Protein AF-A0AAN9JN96-F1 (afdb_monomer)

Mean predicted aligned error: 8.77 Å

Radius of gyration: 16.61 Å; Cα contacts (8 Å, |Δi|>4): 71; chains: 1; bounding box: 35×40×35 Å

Foldseek 3Di:
DDKALPPDPDVLLVVQLVVQVVDDLVNVVVVVVPDDPCNDHDPDDANLQRSDPDGDHPPDPPDDDDHDTDMDDPDPDDDDDDDDDDDPPDDDDDDD

Solvent-accessible surface area (backbone atoms only — not comparable to full-atom values): 6838 Å² total; per-residue (Å²): 140,44,76,38,57,50,91,70,74,48,72,66,55,57,51,41,46,41,34,57,71,70,51,48,61,74,62,52,52,67,75,41,86,70,77,68,89,80,76,69,67,68,98,72,57,66,62,58,68,54,79,52,98,60,90,57,85,78,88,68,66,98,62,89,81,90,78,78,84,72,71,39,78,75,49,78,94,78,90,83,85,88,83,85,83,77,54,99,88,51,87,84,80,84,81,130

InterPro domains:
  IPR041469 Subtilisin-like protease, fibronectin type-III domain [PF17766] (49-86)

Structure (mmCIF, N/CA/C/O backbone):
data_AF-A0AAN9JN96-F1
#
_entry.id   AF-A0AAN9JN96-F1
#
loop_
_atom_site.group_PDB
_atom_site.id
_atom_site.type_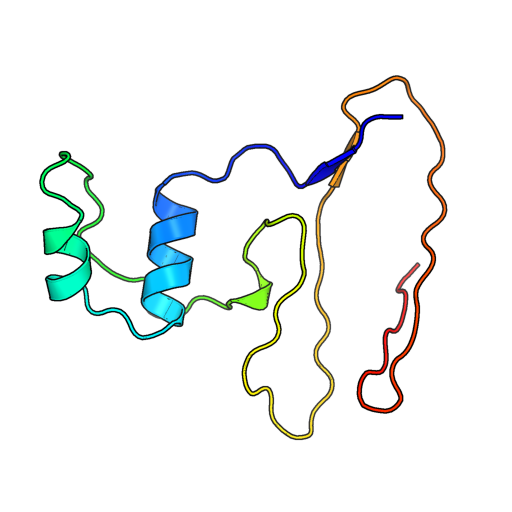symbol
_atom_site.label_atom_id
_atom_site.label_alt_id
_atom_site.label_comp_id
_atom_site.label_asym_id
_atom_site.label_entity_id
_atom_site.label_seq_id
_atom_site.pdbx_PDB_ins_code
_atom_site.Cartn_x
_atom_site.Cartn_y
_atom_site.Cartn_z
_atom_site.occupancy
_atom_site.B_iso_or_equiv
_atom_site.auth_seq_id
_atom_site.auth_comp_id
_atom_site.auth_asym_id
_atom_site.auth_atom_id
_atom_site.pdbx_PDB_model_num
ATOM 1 N N . MET A 1 1 ? -21.088 3.421 9.985 1.00 59.06 1 MET A N 1
ATOM 2 C CA . MET A 1 1 ? -20.033 2.449 9.627 1.00 59.06 1 MET A CA 1
ATOM 3 C C . MET A 1 1 ? -18.942 3.181 8.860 1.00 59.06 1 MET A C 1
ATOM 5 O O . MET A 1 1 ? -19.263 3.793 7.851 1.00 59.06 1 MET A O 1
ATOM 9 N N . ARG A 1 2 ? -17.693 3.206 9.346 1.00 71.12 2 ARG A N 1
ATOM 10 C CA . ARG A 1 2 ? -16.604 3.920 8.658 1.00 71.12 2 ARG A CA 1
ATOM 11 C C . ARG A 1 2 ? -15.285 3.165 8.826 1.00 71.12 2 ARG A C 1
ATOM 13 O O . ARG A 1 2 ? -14.646 3.241 9.869 1.00 71.12 2 ARG A O 1
ATOM 20 N N . ILE A 1 3 ? -14.906 2.433 7.784 1.00 68.12 3 ILE A N 1
ATOM 21 C CA . ILE A 1 3 ? -13.610 1.764 7.668 1.00 68.12 3 ILE A CA 1
ATOM 22 C C . ILE A 1 3 ? -12.825 2.527 6.613 1.00 68.12 3 ILE A C 1
ATOM 24 O O . ILE A 1 3 ? -13.351 2.809 5.537 1.00 68.12 3 ILE A O 1
ATOM 28 N N . LEU A 1 4 ? -11.580 2.868 6.916 1.00 68.88 4 LEU A N 1
ATOM 29 C CA . LEU A 1 4 ? -10.651 3.374 5.918 1.00 68.88 4 LEU A CA 1
ATOM 30 C C . LEU A 1 4 ? -9.548 2.338 5.735 1.00 68.88 4 LEU A C 1
ATOM 32 O O . LEU A 1 4 ? -8.929 1.900 6.707 1.00 68.88 4 LEU A O 1
ATOM 36 N N . MET A 1 5 ? -9.272 1.977 4.482 1.00 65.88 5 MET A N 1
ATOM 37 C CA . MET A 1 5 ? -7.936 1.488 4.153 1.00 65.88 5 MET A CA 1
ATOM 38 C C . MET A 1 5 ? -6.973 2.625 4.501 1.00 65.88 5 MET A C 1
ATOM 40 O O . MET A 1 5 ? -7.257 3.784 4.191 1.00 65.88 5 MET A O 1
ATOM 44 N N . ARG A 1 6 ? -5.947 2.314 5.299 1.00 60.06 6 ARG A N 1
ATOM 45 C CA . ARG A 1 6 ? -5.163 3.266 6.103 1.00 60.06 6 ARG A CA 1
ATOM 46 C C . ARG A 1 6 ? -4.927 4.585 5.350 1.00 60.06 6 ARG A C 1
ATOM 48 O O . ARG A 1 6 ? -4.356 4.594 4.268 1.00 60.06 6 ARG A O 1
ATOM 55 N N . ARG A 1 7 ? -5.364 5.708 5.925 1.00 50.22 7 ARG A N 1
ATOM 56 C CA . ARG A 1 7 ? -5.458 7.038 5.283 1.00 50.22 7 ARG A CA 1
ATOM 57 C C . ARG A 1 7 ? -4.113 7.702 4.925 1.00 50.22 7 ARG A C 1
ATOM 59 O O . ARG A 1 7 ? -4.084 8.902 4.699 1.00 50.22 7 ARG A O 1
ATOM 66 N N . SER A 1 8 ? -3.001 6.974 4.885 1.00 49.47 8 SER A N 1
ATOM 67 C CA . SER A 1 8 ? -1.712 7.554 4.501 1.00 49.47 8 SER A CA 1
ATOM 68 C C . SER A 1 8 ? -1.171 6.864 3.260 1.00 49.47 8 SER A C 1
ATOM 70 O O . SER A 1 8 ? -0.290 6.009 3.324 1.00 49.47 8 SER A O 1
ATOM 72 N N . LEU A 1 9 ? -1.740 7.238 2.116 1.00 59.34 9 LEU A N 1
ATOM 73 C CA . LEU A 1 9 ? -1.008 7.210 0.860 1.00 59.34 9 LEU A CA 1
ATOM 74 C C . LEU A 1 9 ? -0.042 8.392 0.908 1.00 59.34 9 LEU A C 1
ATOM 76 O O . LEU A 1 9 ? -0.395 9.520 0.574 1.00 59.34 9 LEU A O 1
ATOM 80 N N . ILE A 1 10 ? 1.161 8.135 1.413 1.00 72.38 10 ILE A N 1
ATOM 81 C CA . ILE A 1 10 ? 2.277 9.069 1.269 1.00 72.38 10 ILE A CA 1
ATOM 82 C C . ILE A 1 10 ? 2.526 9.201 -0.239 1.00 72.38 10 ILE A C 1
ATOM 84 O O . ILE A 1 10 ? 2.387 8.214 -0.963 1.00 72.38 10 ILE A O 1
ATOM 88 N N . THR A 1 11 ? 2.880 10.386 -0.732 1.00 76.50 11 THR A N 1
ATOM 89 C CA . THR A 1 11 ? 3.231 10.623 -2.149 1.00 76.50 11 THR A CA 1
ATOM 90 C C . THR A 1 11 ? 4.198 9.565 -2.692 1.00 76.50 11 THR A C 1
ATOM 92 O O . THR A 1 11 ? 4.006 9.063 -3.794 1.00 76.50 11 THR A O 1
ATOM 95 N N . THR A 1 12 ? 5.148 9.115 -1.869 1.00 79.88 12 THR A N 1
ATOM 96 C CA . THR A 1 12 ? 6.053 7.987 -2.142 1.00 79.88 12 THR A CA 1
ATOM 97 C C . THR A 1 12 ? 5.332 6.695 -2.549 1.00 79.88 12 THR A C 1
ATOM 99 O O . THR A 1 12 ? 5.805 5.988 -3.428 1.00 79.88 12 THR A O 1
ATOM 102 N N . GLY A 1 13 ? 4.180 6.376 -1.953 1.00 82.31 13 GLY A N 1
ATOM 103 C CA . GLY A 1 13 ? 3.395 5.187 -2.294 1.00 82.31 13 GLY A CA 1
ATOM 104 C C . GLY A 1 13 ? 2.818 5.240 -3.709 1.00 82.31 13 GLY A C 1
ATOM 105 O O . GLY A 1 13 ? 2.817 4.224 -4.397 1.00 82.31 13 GLY A O 1
ATOM 106 N N . TYR A 1 14 ? 2.391 6.420 -4.170 1.00 84.56 14 TYR A N 1
ATOM 107 C CA . TYR A 1 14 ? 1.955 6.606 -5.558 1.00 84.56 14 TYR A CA 1
ATOM 108 C C . TYR A 1 14 ? 3.121 6.476 -6.534 1.00 84.56 14 TYR A C 1
ATOM 110 O O . TYR A 1 14 ? 2.993 5.795 -7.546 1.00 84.56 14 TYR A O 1
ATOM 118 N N . PHE A 1 15 ? 4.271 7.073 -6.219 1.00 86.44 15 PHE A N 1
ATOM 119 C CA . PHE A 1 15 ? 5.448 6.937 -7.069 1.00 86.44 15 PHE A CA 1
ATOM 120 C C . PHE A 1 15 ? 5.961 5.494 -7.133 1.00 86.44 15 PHE A C 1
ATOM 122 O O . PHE A 1 15 ? 6.234 5.008 -8.224 1.00 86.44 15 PHE A O 1
ATOM 129 N N . ASN A 1 16 ? 5.985 4.768 -6.011 1.00 87.06 16 ASN A N 1
ATOM 130 C CA . ASN A 1 16 ? 6.334 3.344 -5.990 1.00 87.06 16 ASN A CA 1
ATOM 131 C C . ASN A 1 16 ? 5.384 2.506 -6.858 1.00 87.06 16 ASN A C 1
ATOM 133 O O . ASN A 1 16 ? 5.836 1.646 -7.611 1.00 87.06 16 ASN A O 1
ATOM 137 N N . PHE A 1 17 ? 4.077 2.781 -6.790 1.00 87.50 17 PHE A N 1
ATOM 138 C CA . PHE A 1 17 ? 3.084 2.139 -7.649 1.00 87.50 17 PHE A CA 1
ATOM 139 C C . PHE A 1 17 ? 3.342 2.425 -9.137 1.00 87.50 17 PHE A C 1
ATOM 141 O O . PHE A 1 17 ? 3.302 1.506 -9.955 1.00 87.50 17 PHE A O 1
ATOM 148 N N . LEU A 1 18 ? 3.659 3.674 -9.495 1.00 87.00 18 LEU A N 1
ATOM 149 C CA . LEU A 1 18 ? 3.997 4.041 -10.872 1.00 87.00 18 LEU A CA 1
ATOM 150 C C . LEU A 1 18 ? 5.294 3.362 -11.339 1.00 87.00 18 LEU A C 1
ATOM 152 O O . LEU A 1 18 ? 5.314 2.793 -12.428 1.00 87.00 18 LEU A O 1
ATOM 156 N N . CYS A 1 19 ? 6.342 3.343 -10.511 1.00 87.94 19 CYS A N 1
ATOM 157 C CA . CYS A 1 19 ? 7.589 2.628 -10.795 1.00 87.94 19 CYS A CA 1
ATOM 158 C C . CYS A 1 19 ? 7.336 1.143 -11.085 1.00 87.94 19 CYS A C 1
ATOM 160 O O . CYS A 1 19 ? 7.768 0.631 -12.115 1.00 87.94 19 CYS A O 1
ATOM 162 N N . ALA A 1 20 ? 6.573 0.460 -10.223 1.00 87.94 20 ALA A N 1
ATOM 163 C CA . ALA A 1 20 ? 6.211 -0.946 -10.424 1.00 87.94 20 ALA A CA 1
ATOM 164 C C . ALA A 1 20 ? 5.328 -1.174 -11.660 1.00 87.94 20 ALA A C 1
ATOM 166 O O . ALA A 1 20 ? 5.337 -2.257 -12.237 1.00 87.94 20 ALA A O 1
ATOM 167 N N . SER A 1 21 ? 4.602 -0.143 -12.098 1.00 86.88 21 SER A N 1
ATOM 168 C CA . SER A 1 21 ? 3.815 -0.155 -13.335 1.00 86.88 21 SER A CA 1
ATOM 169 C C . SER A 1 21 ? 4.657 0.103 -14.596 1.00 86.88 21 SER A C 1
ATOM 171 O O . SER A 1 21 ? 4.103 0.147 -15.692 1.00 86.88 21 SER A O 1
ATOM 173 N N . GLY A 1 22 ? 5.979 0.284 -14.468 1.00 87.44 22 GLY A N 1
ATOM 174 C CA . GLY A 1 22 ? 6.911 0.472 -15.587 1.00 87.44 22 GLY A CA 1
ATOM 175 C C . GLY A 1 22 ? 7.265 1.929 -15.902 1.00 87.44 22 GLY A C 1
ATOM 176 O O . GLY A 1 22 ? 7.897 2.199 -16.923 1.00 87.44 22 GLY A O 1
ATOM 177 N N . TYR A 1 23 ? 6.877 2.880 -15.049 1.00 88.25 23 TYR A N 1
ATOM 178 C CA . TYR A 1 23 ? 7.255 4.281 -15.224 1.00 88.25 23 TYR A CA 1
ATOM 179 C C . TYR A 1 23 ? 8.730 4.474 -14.866 1.00 88.25 23 TYR A C 1
ATOM 181 O O . TYR A 1 23 ? 9.180 4.076 -13.794 1.00 88.25 23 TYR A O 1
ATOM 189 N N . THR A 1 24 ? 9.485 5.121 -15.754 1.00 85.69 24 THR A N 1
ATOM 190 C CA . THR A 1 24 ? 10.892 5.446 -15.502 1.00 85.69 24 THR A CA 1
ATOM 191 C C . THR A 1 24 ? 11.016 6.699 -14.642 1.00 85.69 24 THR A C 1
ATOM 193 O O . THR A 1 24 ? 10.173 7.594 -14.694 1.00 85.69 24 THR A O 1
ATOM 196 N N . GLU A 1 25 ? 12.119 6.821 -13.906 1.00 84.19 25 GLU A N 1
ATOM 197 C CA . GLU A 1 25 ? 12.428 8.016 -13.108 1.00 84.19 25 GLU A CA 1
ATOM 198 C C . GLU A 1 25 ? 12.408 9.302 -13.944 1.00 84.19 25 GLU A C 1
ATOM 200 O O . GLU A 1 25 ? 11.985 10.351 -13.469 1.00 84.19 25 GLU A O 1
ATOM 205 N N . ALA A 1 26 ? 12.829 9.224 -15.211 1.00 83.38 26 ALA A N 1
ATOM 206 C CA . ALA A 1 26 ? 12.766 10.348 -16.139 1.00 83.38 26 ALA A CA 1
ATOM 207 C C . ALA A 1 26 ? 11.320 10.796 -16.401 1.00 83.38 26 ALA A C 1
ATOM 209 O O . ALA A 1 26 ? 11.050 11.995 -16.416 1.00 83.38 26 ALA A O 1
ATOM 210 N N . LEU A 1 27 ? 10.389 9.849 -16.561 1.00 84.56 27 LEU A N 1
ATOM 211 C CA . LEU A 1 27 ? 8.973 10.158 -16.746 1.00 84.56 27 LEU A CA 1
ATOM 212 C C . LEU A 1 27 ? 8.339 10.673 -15.449 1.00 84.56 27 LEU A C 1
ATOM 214 O O . LEU A 1 27 ? 7.518 11.585 -15.484 1.00 84.56 27 LEU A O 1
ATOM 218 N N . LEU A 1 28 ? 8.760 10.139 -14.299 1.00 82.94 28 LEU A N 1
ATOM 219 C CA . LEU A 1 28 ? 8.296 10.614 -12.996 1.00 82.94 28 LEU A CA 1
ATOM 220 C C . LEU A 1 28 ? 8.723 12.059 -12.725 1.00 82.94 28 LEU A C 1
ATOM 222 O O . LEU A 1 28 ? 7.895 12.850 -12.281 1.00 82.94 28 LEU A O 1
ATOM 226 N N . LYS A 1 29 ? 9.948 12.439 -13.112 1.00 77.94 29 LYS A N 1
ATOM 227 C CA . LYS A 1 29 ? 10.454 13.822 -13.030 1.00 77.94 29 LYS A CA 1
ATOM 228 C C . LYS A 1 29 ? 9.617 14.833 -13.820 1.00 77.94 29 LYS A C 1
ATOM 230 O O . LYS A 1 29 ? 9.608 16.007 -13.463 1.00 77.94 29 LYS A O 1
ATOM 235 N N . LEU A 1 30 ? 8.887 14.403 -14.854 1.00 78.06 30 LEU A N 1
ATOM 236 C CA . LEU A 1 30 ? 7.973 15.280 -15.602 1.00 78.06 30 LEU A CA 1
ATOM 237 C C . LEU A 1 30 ? 6.727 15.648 -14.786 1.00 78.06 30 LEU A C 1
ATOM 239 O O . LEU A 1 30 ? 6.251 16.778 -14.876 1.00 78.06 30 LEU A O 1
ATOM 243 N N . PHE A 1 31 ? 6.226 14.732 -13.950 1.00 74.69 31 PHE A N 1
ATOM 244 C CA . PHE A 1 31 ? 5.188 15.058 -12.963 1.00 74.69 31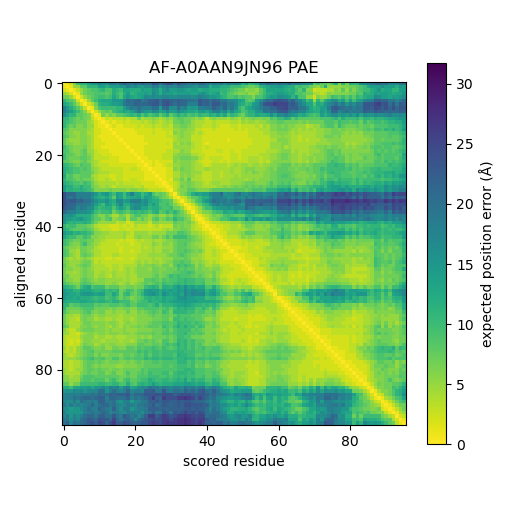 PHE A CA 1
ATOM 245 C C . PHE A 1 31 ? 5.735 15.959 -11.842 1.00 74.69 31 PHE A C 1
ATOM 247 O O . PHE A 1 31 ? 4.978 16.658 -11.172 1.00 74.69 31 PHE A O 1
ATOM 254 N N . ASP A 1 32 ? 7.059 15.971 -11.676 1.00 59.84 32 ASP A N 1
ATOM 255 C CA . ASP A 1 32 ? 7.792 16.488 -10.522 1.00 59.84 32 ASP A CA 1
ATOM 256 C C . ASP A 1 32 ? 8.294 17.935 -10.661 1.00 59.84 32 ASP A C 1
ATOM 258 O O . ASP A 1 32 ? 9.152 18.395 -9.903 1.00 59.84 32 ASP A O 1
ATOM 262 N N . SER A 1 33 ? 7.657 18.730 -11.528 1.00 59.19 33 SER A N 1
ATOM 263 C CA . SER A 1 33 ? 7.709 20.206 -11.436 1.00 59.19 33 SER A CA 1
ATOM 264 C C . SER A 1 33 ? 7.254 20.751 -10.056 1.00 59.19 33 SER A C 1
ATOM 266 O O . SER A 1 33 ? 7.339 21.949 -9.791 1.00 59.19 33 SER A O 1
ATOM 268 N N . LEU A 1 34 ? 6.816 19.860 -9.154 1.00 54.78 34 LEU A N 1
ATOM 269 C CA . LEU A 1 34 ? 6.201 20.079 -7.849 1.00 54.78 34 LEU A CA 1
ATOM 270 C C . LEU A 1 34 ? 7.133 19.914 -6.626 1.00 54.78 34 LEU A C 1
ATOM 272 O O . LEU A 1 34 ? 6.638 19.947 -5.501 1.00 54.78 34 LEU A O 1
ATOM 276 N N . LYS A 1 35 ? 8.462 19.815 -6.787 1.00 56.03 35 LYS A N 1
ATOM 277 C CA . LYS A 1 35 ? 9.432 19.701 -5.667 1.00 56.03 35 LYS A CA 1
ATOM 278 C C . LYS A 1 35 ? 9.220 18.466 -4.768 1.00 56.03 35 LYS A C 1
ATOM 280 O O . LYS A 1 35 ? 9.226 18.606 -3.542 1.00 56.03 35 LYS A O 1
ATOM 285 N N . THR A 1 36 ? 9.066 17.257 -5.311 1.00 60.69 36 THR A N 1
ATOM 286 C CA . THR A 1 36 ? 9.220 16.057 -4.470 1.00 60.69 36 THR A CA 1
ATOM 287 C C . THR A 1 36 ? 10.639 15.497 -4.554 1.00 60.69 36 THR A C 1
ATOM 289 O O . THR A 1 36 ? 11.310 15.570 -5.576 1.00 60.69 36 THR A O 1
ATOM 292 N N . SER A 1 37 ? 11.154 14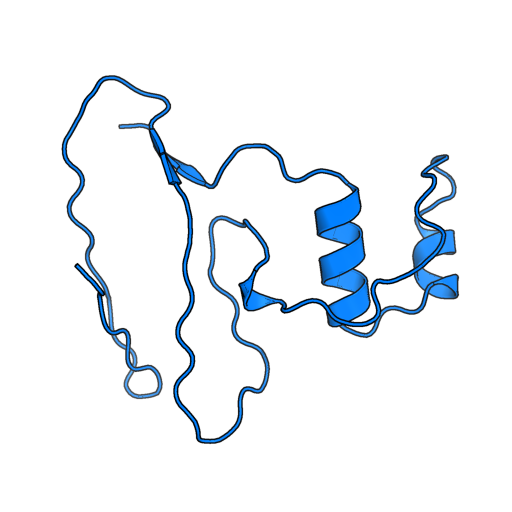.988 -3.431 1.00 64.62 37 SER A N 1
ATOM 293 C CA . SER A 1 37 ? 12.492 14.388 -3.334 1.00 64.62 37 SER A CA 1
ATOM 294 C C . SER A 1 37 ? 12.536 12.959 -3.893 1.00 64.62 37 SER A C 1
ATOM 296 O O . SER A 1 37 ? 13.399 12.175 -3.497 1.00 64.62 37 SER A O 1
ATOM 298 N N . TYR A 1 38 ? 11.560 12.568 -4.719 1.00 70.94 38 TYR A N 1
ATOM 299 C CA . TYR A 1 38 ? 11.434 11.200 -5.204 1.00 70.94 38 TYR A CA 1
ATOM 300 C C . TYR A 1 38 ? 12.350 11.004 -6.412 1.00 70.94 38 TYR A C 1
ATOM 302 O O . TYR A 1 38 ? 11.953 11.085 -7.569 1.00 70.94 38 TYR A O 1
ATOM 310 N N . THR A 1 39 ? 13.631 10.799 -6.129 1.00 67.00 39 THR A N 1
ATOM 311 C CA . THR A 1 39 ? 14.66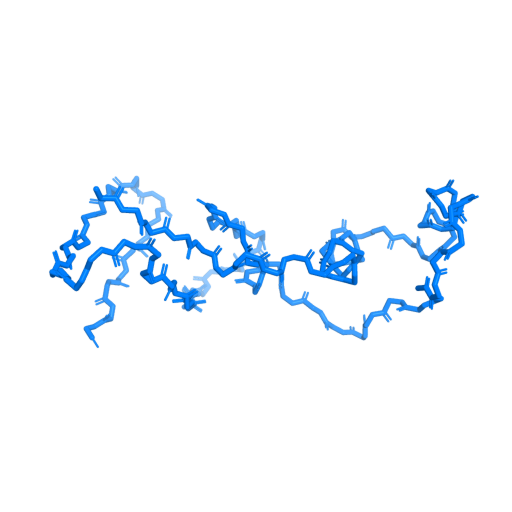5 10.711 -7.164 1.00 67.00 39 THR A CA 1
ATOM 312 C C . THR A 1 39 ? 14.859 9.318 -7.728 1.00 67.00 39 THR A C 1
ATOM 314 O O . THR A 1 39 ? 15.444 9.211 -8.803 1.00 67.00 39 THR A O 1
ATOM 317 N N . THR A 1 40 ? 14.422 8.273 -7.020 1.00 81.31 40 THR A N 1
ATOM 318 C CA . THR A 1 40 ? 14.798 6.897 -7.353 1.00 81.31 40 THR A CA 1
ATOM 319 C C . THR A 1 40 ? 13.652 5.930 -7.104 1.00 81.31 40 THR A C 1
ATOM 321 O O . THR A 1 40 ? 13.062 5.928 -6.021 1.00 81.31 40 THR A O 1
ATOM 324 N N . CYS A 1 41 ? 13.360 5.099 -8.103 1.00 86.56 41 CYS A N 1
ATOM 325 C CA . CYS A 1 41 ? 12.410 4.003 -7.950 1.00 86.56 41 CYS A CA 1
ATOM 326 C C . CYS A 1 41 ? 12.997 2.915 -7.032 1.00 86.56 41 CYS A C 1
ATOM 328 O O . CYS A 1 41 ? 14.197 2.637 -7.095 1.00 86.56 41 CYS A O 1
ATOM 330 N N . PRO A 1 42 ? 12.189 2.252 -6.187 1.00 86.38 42 PRO A N 1
ATOM 331 C CA . PRO A 1 42 ? 12.664 1.102 -5.430 1.00 86.38 42 PRO A CA 1
ATOM 332 C C . PRO A 1 42 ? 13.062 -0.038 -6.377 1.00 86.38 42 PRO A C 1
ATOM 334 O O . PRO A 1 42 ? 12.460 -0.213 -7.435 1.00 86.38 42 PRO A O 1
ATOM 337 N N . ILE A 1 43 ? 14.041 -0.847 -5.958 1.00 83.12 43 ILE A N 1
ATOM 338 C CA . ILE A 1 43 ? 14.507 -2.031 -6.707 1.00 83.12 43 ILE A CA 1
ATOM 339 C C . ILE A 1 43 ? 13.347 -3.001 -6.972 1.00 83.12 43 ILE A C 1
ATOM 341 O O . ILE A 1 43 ? 13.272 -3.617 -8.032 1.00 83.12 43 ILE A O 1
ATOM 345 N N . SER A 1 44 ? 12.431 -3.125 -6.012 1.00 83.12 44 SER A N 1
ATOM 346 C CA . SER A 1 44 ? 11.203 -3.893 -6.158 1.00 83.12 44 SER A CA 1
ATOM 347 C C . SER A 1 44 ? 10.068 -3.257 -5.360 1.00 83.12 44 SER A C 1
ATOM 349 O O . SER A 1 44 ? 10.265 -2.694 -4.281 1.00 83.12 44 SER A O 1
ATOM 351 N N . TYR A 1 45 ? 8.862 -3.346 -5.910 1.00 83.56 45 TYR A N 1
ATOM 352 C CA . TYR A 1 45 ? 7.626 -2.973 -5.239 1.00 83.56 45 TYR A CA 1
ATOM 353 C C . TYR A 1 45 ? 6.497 -3.831 -5.804 1.00 83.56 45 TYR A C 1
ATOM 355 O O . TYR A 1 45 ? 6.292 -3.852 -7.017 1.00 83.56 45 TYR A O 1
ATOM 363 N N . ASN A 1 46 ? 5.777 -4.543 -4.938 1.00 83.81 46 ASN A N 1
ATOM 364 C CA . ASN A 1 46 ? 4.617 -5.315 -5.365 1.00 83.81 46 ASN A CA 1
ATOM 365 C C . ASN A 1 46 ? 3.427 -4.367 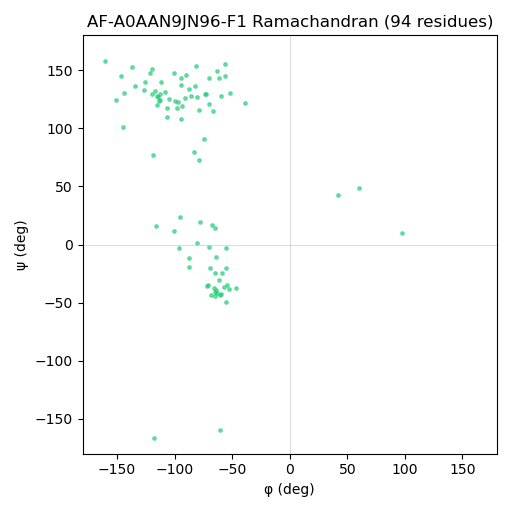-5.495 1.00 83.81 46 ASN A C 1
ATOM 367 O O . ASN A 1 46 ? 3.079 -3.652 -4.551 1.00 83.81 46 ASN A O 1
ATOM 371 N N . ILE A 1 47 ? 2.775 -4.371 -6.655 1.00 85.50 47 ILE A N 1
ATOM 372 C CA . ILE A 1 47 ? 1.574 -3.556 -6.882 1.00 85.50 47 ILE A CA 1
ATOM 373 C C . ILE A 1 47 ? 0.466 -3.974 -5.906 1.00 85.50 47 ILE A C 1
ATOM 375 O O . ILE A 1 47 ? -0.317 -3.150 -5.428 1.00 85.50 47 IL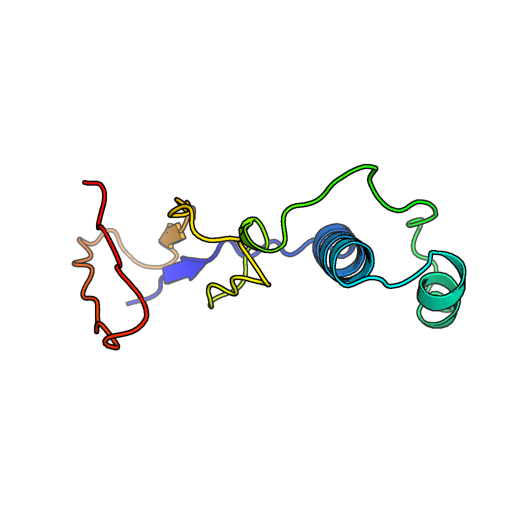E A O 1
ATOM 379 N N . GLU A 1 48 ? 0.461 -5.247 -5.523 1.00 84.00 48 GLU A N 1
ATOM 380 C CA . GLU A 1 48 ? -0.435 -5.810 -4.534 1.00 84.00 48 GLU A CA 1
ATOM 381 C C . GLU A 1 48 ? -0.142 -5.340 -3.119 1.00 84.00 48 GLU A C 1
ATOM 383 O O . GLU A 1 48 ? -0.928 -5.689 -2.257 1.00 84.00 48 GLU A O 1
ATOM 388 N N . ASP A 1 49 ? 0.880 -4.530 -2.841 1.00 81.06 49 ASP A N 1
ATOM 389 C CA . ASP A 1 49 ? 1.082 -3.878 -1.537 1.00 81.06 49 ASP A CA 1
ATOM 390 C C . ASP A 1 49 ? 0.524 -2.445 -1.509 1.00 81.06 49 ASP A C 1
ATOM 392 O O . ASP A 1 49 ? 0.503 -1.782 -0.466 1.00 81.06 49 ASP A O 1
ATOM 396 N N . PHE A 1 50 ? 0.008 -1.957 -2.641 1.00 84.25 50 PHE A N 1
ATOM 397 C CA . PHE A 1 50 ? -0.570 -0.626 -2.737 1.00 84.25 50 PHE A CA 1
ATOM 398 C C . PHE A 1 50 ? -1.845 -0.509 -1.894 1.00 84.25 50 PHE A C 1
ATOM 400 O O . PHE A 1 50 ? -2.864 -1.167 -2.131 1.00 84.25 50 PHE A O 1
ATOM 407 N N . ASN A 1 51 ? -1.786 0.342 -0.872 1.00 79.19 51 ASN A N 1
ATOM 408 C CA . ASN A 1 51 ? -2.853 0.540 0.104 1.00 79.19 51 ASN A CA 1
ATOM 409 C C . ASN A 1 51 ? -3.967 1.439 -0.460 1.00 79.19 51 ASN A C 1
ATOM 411 O O . ASN A 1 51 ? -4.119 2.603 -0.087 1.00 79.19 51 ASN A O 1
ATOM 415 N N . TYR A 1 52 ? -4.730 0.871 -1.384 1.00 80.88 52 TYR A N 1
ATOM 416 C CA . TYR A 1 52 ? -5.853 1.492 -2.071 1.00 80.88 52 TYR A CA 1
ATOM 417 C C . TYR A 1 52 ? -7.130 0.688 -1.795 1.00 80.88 52 TYR A C 1
ATOM 419 O O . TYR A 1 52 ? -7.034 -0.522 -1.588 1.00 80.88 52 TYR A O 1
ATOM 427 N N . PRO A 1 53 ? -8.331 1.304 -1.796 1.00 81.38 53 PRO A N 1
ATOM 428 C CA . PRO A 1 53 ? -9.608 0.625 -1.533 1.00 81.38 53 PRO A CA 1
ATOM 429 C C . PRO A 1 53 ? -10.025 -0.436 -2.575 1.00 81.38 53 PRO A C 1
ATOM 431 O O . PRO A 1 53 ? -11.170 -0.882 -2.570 1.00 81.38 53 PRO A O 1
ATOM 434 N N 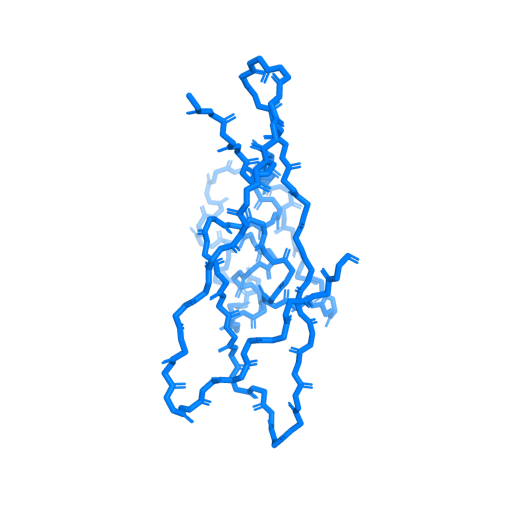. SER A 1 54 ? -9.108 -0.867 -3.439 1.00 82.69 54 SER A N 1
ATOM 435 C CA . SER A 1 54 ? -9.246 -1.998 -4.350 1.00 82.69 54 SER A CA 1
ATOM 436 C C . SER A 1 54 ? -7.962 -2.828 -4.349 1.00 82.69 54 SER A C 1
ATOM 438 O O . SER A 1 54 ? -6.871 -2.308 -4.115 1.00 82.69 54 SER A O 1
ATOM 440 N N . ILE A 1 55 ? -8.091 -4.121 -4.641 1.00 81.38 55 ILE A N 1
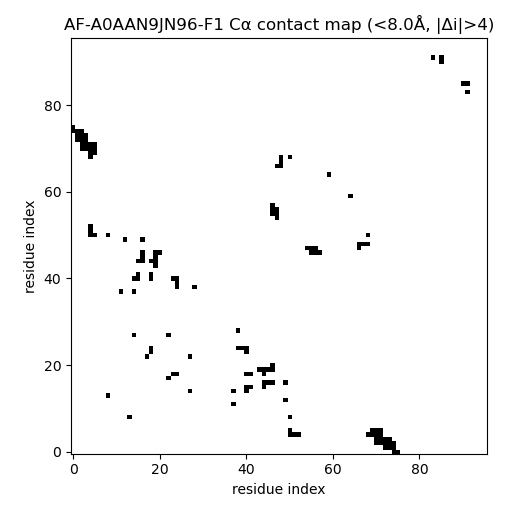ATOM 441 C CA . ILE A 1 55 ? -6.953 -5.017 -4.861 1.00 81.38 55 ILE A CA 1
ATOM 442 C C . ILE A 1 55 ? -6.769 -5.161 -6.370 1.00 81.38 55 ILE A C 1
ATOM 444 O O . ILE A 1 55 ? -7.701 -5.569 -7.062 1.00 81.38 55 ILE A O 1
ATOM 448 N N . THR A 1 56 ? -5.574 -4.843 -6.860 1.00 79.31 56 THR A N 1
ATOM 449 C CA . THR A 1 56 ? -5.189 -5.027 -8.263 1.00 79.31 56 THR A CA 1
ATOM 450 C C . THR A 1 56 ? -4.080 -6.066 -8.320 1.00 79.31 56 THR A C 1
ATOM 452 O O . THR A 1 56 ? -3.086 -5.913 -7.620 1.00 79.31 56 THR A O 1
ATOM 455 N N . VAL A 1 57 ? -4.250 -7.107 -9.137 1.00 80.19 57 VAL A N 1
ATOM 456 C CA . VAL A 1 57 ? -3.244 -8.157 -9.364 1.00 80.19 57 VAL A CA 1
ATOM 457 C C . VAL A 1 57 ? -2.804 -8.073 -10.819 1.00 80.19 57 VAL A C 1
ATOM 459 O O . VAL A 1 57 ? -3.636 -8.208 -11.719 1.00 80.19 57 VAL A O 1
ATOM 462 N N . HIS A 1 58 ? -1.515 -7.838 -11.058 1.00 75.12 58 HIS A N 1
ATOM 463 C CA . HIS A 1 58 ? -0.965 -7.717 -12.408 1.00 75.12 58 HIS A CA 1
ATOM 464 C C . HIS A 1 58 ? -0.152 -8.954 -12.769 1.00 75.12 58 HIS A C 1
ATOM 466 O O . HIS A 1 58 ? 0.862 -9.230 -12.147 1.00 75.12 58 HIS A O 1
ATOM 472 N N . HIS A 1 59 ? -0.594 -9.671 -13.807 1.00 68.88 59 HIS A N 1
ATOM 473 C CA . HIS A 1 59 ? 0.160 -10.726 -14.498 1.00 68.88 59 HIS A CA 1
ATOM 474 C C . HIS A 1 59 ? 0.953 -11.679 -13.582 1.00 68.88 59 HIS A C 1
ATOM 476 O O . HIS A 1 59 ? 2.091 -12.049 -13.867 1.00 68.88 59 HIS A O 1
ATOM 482 N N . HIS A 1 60 ? 0.336 -12.095 -12.478 1.00 69.81 60 HIS A N 1
ATOM 483 C CA . HIS A 1 60 ? 0.880 -13.153 -11.645 1.00 69.81 60 HIS A CA 1
ATOM 484 C C . HIS A 1 60 ? 0.688 -14.465 -12.410 1.00 69.81 60 HIS A C 1
ATOM 486 O O . HIS A 1 60 ? -0.397 -14.700 -12.942 1.00 69.81 60 HIS A O 1
ATOM 492 N N . GLY A 1 61 ? 1.748 -15.263 -12.555 1.00 75.06 61 GLY A N 1
ATOM 493 C CA . GLY A 1 61 ? 1.727 -16.506 -13.330 1.00 75.06 61 GLY A CA 1
ATOM 494 C C . GLY A 1 61 ? 0.715 -17.544 -12.805 1.00 75.06 61 GLY A C 1
ATOM 495 O O . GLY A 1 61 ? -0.198 -17.222 -12.052 1.00 75.06 61 GLY A O 1
ATOM 496 N N . PRO A 1 62 ? 0.865 -18.837 -13.130 1.00 79.56 62 PRO A N 1
ATOM 497 C CA . PRO A 1 62 ? -0.132 -19.851 -12.759 1.00 79.56 62 PRO A CA 1
ATOM 498 C C . PRO A 1 62 ? -0.296 -20.051 -11.239 1.00 79.56 62 PRO A C 1
ATOM 500 O O . PRO A 1 62 ? -1.227 -20.724 -10.800 1.00 79.56 62 PRO A O 1
ATOM 503 N N . ASN A 1 63 ? 0.603 -19.484 -10.432 1.00 81.25 63 ASN A N 1
ATOM 504 C CA . ASN A 1 63 ? 0.622 -19.668 -8.992 1.00 81.25 63 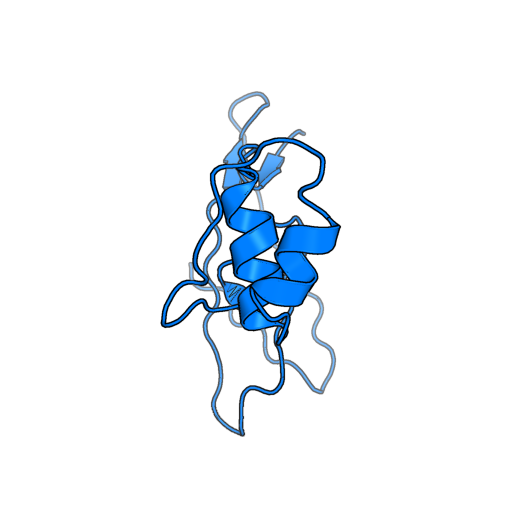ASN A CA 1
ATOM 505 C C . ASN A 1 63 ? -0.366 -18.724 -8.285 1.00 81.25 63 ASN A C 1
ATOM 507 O O . ASN A 1 63 ? -0.386 -17.524 -8.585 1.00 81.25 63 ASN A O 1
ATOM 511 N N . PRO A 1 64 ? -1.132 -19.228 -7.299 1.00 78.38 64 PRO A N 1
ATOM 512 C CA . PRO A 1 64 ? -1.954 -18.393 -6.432 1.00 78.38 64 PRO A CA 1
ATOM 513 C C . PRO A 1 64 ? -1.121 -17.321 -5.721 1.00 78.38 64 PRO A C 1
ATOM 515 O O . PRO A 1 64 ? 0.017 -17.573 -5.324 1.00 78.38 64 PRO A O 1
ATOM 518 N N . LEU A 1 65 ? -1.719 -16.148 -5.517 1.00 81.44 65 LEU A N 1
ATOM 519 C CA . LEU A 1 65 ? -1.121 -15.037 -4.783 1.00 81.44 65 LEU A CA 1
ATOM 520 C C . LEU A 1 65 ? -1.952 -14.721 -3.539 1.00 81.44 65 LEU A C 1
ATOM 522 O O . LEU A 1 65 ? -3.171 -14.564 -3.624 1.00 81.44 65 LEU A O 1
ATOM 526 N N . ASN A 1 66 ? -1.282 -14.583 -2.397 1.00 82.62 66 ASN A N 1
ATOM 527 C CA . ASN A 1 66 ? -1.902 -14.133 -1.156 1.00 82.62 66 ASN A CA 1
ATOM 528 C C . ASN A 1 66 ? -1.657 -12.632 -0.983 1.00 82.62 66 ASN A C 1
ATOM 530 O O . ASN A 1 66 ? -0.509 -12.199 -0.937 1.00 82.62 66 ASN A O 1
ATOM 534 N N . VAL A 1 67 ? -2.734 -11.854 -0.853 1.00 82.31 67 VAL A N 1
ATOM 535 C CA . VAL A 1 67 ? -2.672 -10.400 -0.655 1.00 82.31 67 VAL A CA 1
ATOM 536 C C . VAL A 1 67 ? -3.232 -10.048 0.716 1.00 82.31 67 VAL A C 1
ATOM 538 O O . VAL A 1 67 ? -4.362 -10.411 1.044 1.00 82.31 67 VAL A O 1
ATOM 541 N N . THR A 1 68 ? -2.462 -9.293 1.496 1.00 80.31 68 THR A N 1
ATOM 542 C CA . THR A 1 68 ? -2.842 -8.871 2.850 1.00 80.31 68 THR A CA 1
ATOM 543 C C . THR A 1 68 ? -3.084 -7.364 2.893 1.00 80.31 68 THR A C 1
ATOM 545 O O . THR A 1 68 ? -2.359 -6.576 2.281 1.00 80.31 68 THR A O 1
ATOM 548 N N . ARG A 1 69 ? -4.117 -6.931 3.626 1.00 80.69 69 ARG A N 1
ATOM 549 C CA . ARG A 1 69 ? -4.435 -5.510 3.826 1.00 80.69 69 ARG A CA 1
ATOM 550 C C . ARG A 1 69 ? -4.733 -5.205 5.281 1.00 80.69 69 ARG A C 1
ATOM 552 O O . ARG A 1 69 ? -5.506 -5.905 5.927 1.00 80.69 69 ARG A O 1
ATOM 559 N N . THR A 1 70 ? -4.182 -4.091 5.748 1.00 79.38 70 THR A N 1
ATOM 560 C CA . THR A 1 70 ? -4.483 -3.544 7.070 1.00 79.38 70 THR A CA 1
ATOM 561 C C . THR A 1 70 ? -5.528 -2.447 6.939 1.00 79.38 70 THR A C 1
ATOM 563 O O . THR A 1 70 ? -5.294 -1.410 6.314 1.00 79.38 70 THR A O 1
ATOM 566 N N . ILE A 1 71 ? -6.682 -2.662 7.562 1.00 83.62 71 ILE A N 1
ATOM 567 C CA . ILE A 1 71 ? -7.769 -1.686 7.631 1.00 83.62 71 ILE A CA 1
ATOM 568 C C . ILE A 1 71 ? -7.774 -0.978 8.984 1.00 83.62 71 ILE A C 1
ATOM 570 O O . ILE A 1 71 ? -7.424 -1.556 10.010 1.00 83.62 71 ILE A O 1
ATOM 574 N N . THR A 1 72 ? -8.182 0.288 8.998 1.00 85.88 72 THR A N 1
ATOM 575 C CA . THR A 1 72 ? -8.341 1.071 10.225 1.00 85.88 72 THR A CA 1
ATOM 576 C C . THR A 1 72 ? -9.816 1.395 10.423 1.00 85.88 72 THR A C 1
ATOM 578 O O . THR A 1 72 ? -10.456 2.001 9.558 1.00 85.88 72 THR A O 1
ATOM 581 N N . ASN A 1 73 ? -10.362 1.009 11.578 1.00 88.81 73 ASN A N 1
ATOM 582 C CA . ASN A 1 73 ? -11.674 1.478 12.001 1.00 88.81 73 ASN A CA 1
ATOM 583 C C . ASN A 1 73 ? -11.573 2.964 12.365 1.00 88.81 73 ASN A C 1
ATOM 585 O O . ASN A 1 73 ? -10.795 3.335 13.239 1.00 88.81 73 ASN A O 1
ATOM 589 N N . VAL A 1 74 ? -12.347 3.808 11.688 1.00 89.69 74 VAL A N 1
ATOM 590 C CA . VAL A 1 74 ? -12.407 5.257 11.948 1.00 89.69 74 VAL A CA 1
ATOM 591 C C . VAL A 1 74 ? -13.796 5.692 12.420 1.00 89.69 74 VAL A C 1
ATOM 593 O O . VAL A 1 74 ? -14.146 6.870 12.357 1.00 89.69 74 VAL A O 1
ATOM 596 N N . GLY A 1 75 ? -14.611 4.726 12.841 1.00 89.44 75 GLY A N 1
ATOM 597 C CA . GLY A 1 75 ? -15.863 4.932 13.551 1.00 89.44 75 GLY A CA 1
ATOM 598 C C . GLY A 1 75 ? -15.822 4.301 14.946 1.00 89.44 75 GLY A C 1
ATOM 599 O O . GLY A 1 75 ? -14.755 3.920 15.429 1.00 89.44 75 GLY A O 1
ATOM 600 N N . PRO A 1 76 ? -16.988 4.170 15.597 1.00 93.94 76 PRO A N 1
ATOM 601 C CA . PRO A 1 76 ? -17.104 3.466 16.869 1.00 93.94 76 PRO A CA 1
ATOM 602 C C . PRO A 1 76 ? -16.590 2.017 16.783 1.00 93.94 76 PRO A C 1
ATOM 604 O O . PRO A 1 76 ? -16.603 1.429 15.694 1.00 93.94 76 PRO A O 1
ATOM 607 N N . PRO A 1 77 ? -16.164 1.407 17.904 1.00 93.31 77 PRO A N 1
ATOM 608 C CA . PRO A 1 77 ? -15.861 -0.022 17.962 1.00 93.31 77 PRO A CA 1
ATOM 609 C C . PRO A 1 77 ? -17.035 -0.854 17.429 1.00 93.31 77 PRO A C 1
ATOM 611 O O . PRO A 1 77 ? -18.190 -0.609 17.774 1.00 93.31 77 PRO A O 1
ATOM 614 N N . SER A 1 78 ? -16.762 -1.791 16.525 1.00 91.00 78 SER A N 1
ATOM 615 C CA . SER A 1 78 ? -17.778 -2.610 15.853 1.00 91.00 78 SER A CA 1
ATOM 616 C C . SER A 1 78 ? -17.142 -3.866 15.262 1.00 91.00 78 SER A C 1
ATOM 618 O O . SER A 1 78 ? -15.941 -3.880 14.983 1.00 91.00 78 SER A O 1
ATOM 620 N N . THR A 1 79 ? -17.957 -4.894 15.030 1.00 91.31 79 THR A N 1
ATOM 621 C CA . THR A 1 79 ? -17.551 -6.125 14.339 1.00 91.31 79 THR A CA 1
ATOM 622 C C . THR A 1 79 ? -17.887 -6.029 12.856 1.00 91.31 79 THR A C 1
ATOM 624 O O . THR A 1 79 ? -18.970 -5.579 12.484 1.00 91.31 79 THR A O 1
ATOM 627 N N . TYR A 1 80 ? -16.962 -6.474 12.008 1.00 86.62 80 TYR A N 1
ATOM 628 C CA . TYR A 1 80 ? -17.089 -6.426 10.556 1.00 86.62 80 TYR A CA 1
ATOM 629 C C . TYR A 1 80 ? -17.034 -7.840 9.982 1.00 86.62 80 TYR A C 1
ATOM 631 O O . TYR A 1 80 ? -16.123 -8.599 10.301 1.00 86.62 80 TYR A O 1
ATOM 639 N N . VAL A 1 81 ? -18.003 -8.187 9.133 1.00 88.69 81 VAL A N 1
ATOM 640 C CA . VAL A 1 81 ? -18.054 -9.481 8.441 1.00 88.69 81 VAL A CA 1
ATOM 641 C C . VAL A 1 81 ? -17.645 -9.271 6.990 1.00 88.69 81 VAL A C 1
ATOM 643 O O . VAL A 1 81 ? -18.217 -8.430 6.296 1.00 88.69 81 VAL A O 1
ATOM 646 N N . VAL A 1 82 ? -16.648 -10.025 6.533 1.00 84.50 82 VAL A N 1
ATOM 647 C CA . VAL A 1 82 ? -16.165 -9.954 5.152 1.00 84.50 82 VAL A CA 1
ATOM 648 C C . VAL A 1 82 ? -16.982 -10.900 4.275 1.00 84.50 82 VAL A C 1
ATOM 650 O O . VAL A 1 82 ? -17.220 -12.052 4.631 1.00 84.50 82 VAL A O 1
ATOM 653 N N . SER A 1 83 ? -17.408 -10.413 3.110 1.00 84.62 83 SER A N 1
ATOM 654 C CA . SER A 1 83 ? -18.092 -11.201 2.085 1.00 84.62 83 SER A CA 1
ATOM 655 C C . SER A 1 83 ? -17.354 -11.042 0.761 1.00 84.62 83 SER A C 1
ATOM 657 O O . SER A 1 83 ? -16.901 -9.948 0.427 1.00 84.62 83 SER A O 1
ATOM 659 N N . THR A 1 84 ? -17.220 -12.133 0.011 1.00 81.94 84 THR A N 1
ATOM 660 C CA . THR A 1 84 ? -16.543 -12.141 -1.289 1.00 81.94 84 THR A CA 1
ATOM 661 C C . THR A 1 84 ? -17.493 -12.622 -2.374 1.00 81.94 84 THR A C 1
ATOM 663 O O . THR A 1 84 ? -18.367 -13.456 -2.138 1.00 81.94 84 THR A O 1
ATOM 666 N N . ARG A 1 85 ? -17.321 -12.088 -3.585 1.00 82.44 85 ARG A N 1
ATOM 667 C CA . ARG A 1 85 ? -17.952 -12.619 -4.793 1.00 82.44 85 ARG A CA 1
ATOM 668 C C . ARG A 1 85 ? -16.857 -13.176 -5.682 1.00 82.44 85 ARG A C 1
ATOM 670 O O . ARG A 1 85 ? -15.902 -12.476 -6.002 1.00 82.44 85 ARG A O 1
ATOM 677 N N . LYS A 1 86 ? -16.993 -14.448 -6.037 1.00 75.06 86 LYS A N 1
ATOM 678 C CA . LYS A 1 86 ? -16.038 -15.150 -6.883 1.00 75.06 86 LYS A CA 1
ATOM 679 C C . LYS A 1 86 ? -16.463 -15.005 -8.344 1.00 75.06 86 LYS A C 1
ATOM 681 O O . LYS A 1 86 ? -17.593 -15.348 -8.677 1.00 75.06 86 LYS A O 1
ATOM 686 N N . ASP A 1 87 ? -15.561 -14.532 -9.195 1.00 72.31 87 ASP A N 1
ATOM 687 C CA . ASP A 1 87 ? -15.630 -14.791 -10.637 1.00 72.31 87 ASP A CA 1
ATOM 688 C C . ASP A 1 87 ? -14.850 -16.088 -10.911 1.00 72.31 87 ASP A C 1
ATOM 690 O O . ASP A 1 87 ? -13.863 -16.365 -10.230 1.00 72.31 87 ASP A O 1
ATOM 694 N N . LEU A 1 88 ? -15.267 -16.905 -11.879 1.00 60.28 88 LEU A N 1
ATOM 695 C CA . LEU A 1 88 ? -14.718 -18.247 -12.141 1.00 60.28 88 LEU A CA 1
ATOM 696 C C . LEU A 1 88 ? -13.193 -18.254 -12.363 1.00 60.28 88 LEU A C 1
ATOM 698 O O . LEU A 1 88 ? -12.551 -19.285 -12.175 1.00 60.28 88 LEU A O 1
ATOM 702 N N . ARG A 1 89 ? -12.618 -17.098 -12.710 1.00 62.62 89 ARG A N 1
ATOM 703 C CA . ARG A 1 89 ? -11.185 -16.878 -12.949 1.00 62.62 89 ARG A CA 1
ATOM 704 C C . ARG A 1 89 ? -10.362 -16.523 -11.705 1.00 62.62 89 ARG A C 1
ATOM 706 O O . ARG A 1 89 ? -9.141 -16.559 -11.781 1.00 62.62 89 ARG A O 1
ATOM 713 N N . PHE A 1 90 ? -10.991 -16.210 -10.572 1.00 61.22 90 PHE A N 1
ATOM 714 C CA . PHE A 1 90 ? -10.296 -15.792 -9.350 1.00 61.22 90 PHE A CA 1
ATOM 715 C C . PHE A 1 90 ? -10.728 -16.642 -8.159 1.00 61.22 90 PHE A C 1
ATOM 717 O O . PHE A 1 90 ? -11.915 -16.845 -7.932 1.00 61.22 90 PHE A O 1
ATOM 724 N N . VAL A 1 91 ? -9.779 -17.140 -7.366 1.00 59.69 91 VAL A N 1
ATOM 725 C CA . VAL A 1 91 ? -10.064 -17.832 -6.101 1.00 59.69 91 VAL A CA 1
ATOM 726 C C . VAL A 1 91 ? -9.692 -16.901 -4.957 1.00 59.69 91 VAL A C 1
ATOM 728 O O . VAL A 1 91 ? -8.517 -16.645 -4.723 1.00 59.69 91 VAL A O 1
ATOM 731 N N . PHE A 1 92 ? -10.696 -16.395 -4.241 1.00 59.62 92 PHE A N 1
ATOM 732 C CA . PHE A 1 92 ? -10.482 -15.616 -3.025 1.00 59.62 92 PHE A CA 1
ATOM 733 C C . PHE A 1 92 ? -10.571 -16.544 -1.815 1.00 59.62 92 PHE A C 1
ATOM 735 O O . PHE A 1 92 ? -11.661 -16.985 -1.453 1.00 59.62 92 PHE A O 1
ATOM 742 N N . ASN A 1 93 ? -9.433 -16.825 -1.185 1.00 56.31 93 ASN A N 1
ATOM 743 C CA . ASN A 1 93 ? -9.397 -17.507 0.103 1.00 56.31 93 ASN A CA 1
ATOM 744 C C . ASN A 1 93 ? -9.354 -16.456 1.214 1.00 56.31 93 ASN A C 1
ATOM 746 O O . ASN A 1 93 ? -8.439 -15.638 1.278 1.00 56.31 93 ASN A O 1
ATOM 750 N N . GLN A 1 94 ? -10.367 -16.459 2.076 1.00 56.03 94 GLN A N 1
ATOM 751 C CA . GLN A 1 94 ? -10.380 -15.644 3.287 1.00 56.03 94 GLN A CA 1
ATOM 752 C C . GLN A 1 94 ? -9.513 -16.345 4.337 1.00 56.03 94 GLN A C 1
ATOM 754 O O . GLN A 1 94 ? -9.837 -17.457 4.756 1.00 56.03 94 GLN A O 1
ATOM 759 N N . VAL A 1 95 ? -8.408 -15.718 4.742 1.00 52.44 95 VAL A N 1
ATOM 760 C CA . VAL A 1 95 ? -7.628 -16.163 5.904 1.00 52.44 95 VAL A CA 1
ATOM 761 C C . VAL A 1 95 ? -8.260 -15.524 7.139 1.00 52.44 95 VAL A C 1
ATOM 763 O O . VAL A 1 95 ? -8.536 -14.325 7.130 1.00 52.44 95 VAL A O 1
ATOM 766 N N . ARG A 1 96 ? -8.579 -16.355 8.135 1.00 39.50 96 ARG A N 1
ATOM 767 C CA . ARG A 1 96 ? -9.243 -15.942 9.377 1.00 39.50 96 ARG A CA 1
ATOM 768 C C . ARG A 1 96 ? -8.294 -15.157 10.276 1.00 39.50 96 ARG A C 1
ATOM 770 O O . ARG A 1 96 ? -7.111 -15.557 10.338 1.00 39.50 96 ARG A O 1
#

Secondary structure (DSSP, 8-state):
--EEE-S---HHHHHHHHHHTT--HHHHHHHTTT--------S---GGG--SSS-------SS-------EEE-SSS----------TT-------

Organism: Clitoria ternatea (NCBI:txid43366)

Sequence (96 aa):
MRILMRRSLITTGYFNFLCASGYTEALLKLFDSLKTSYTTCPISYNIEDFNYPSITVHHHGPNPLNVTRTITNVGPPSTYVVSTRKDLRFVFNQVR

pLDDT: mean 76.58, std 11.74, range [39.5, 93.94]